Protein AF-A0A0N0JVL7-F1 (afdb_monomer)

Sequence (172 aa):
PAAEAGPGRGGGGRGGAQGAAFRERIETELQPTPEQKQAIAAIMQERRAGTREAMAGLTEDERRAAFRRARTEMVAKVASVLDPERKAKFEAMMQEGRAAPQQGMPGRVYVLSDNGQPKAVPVMLGPTDGAYTELVSGDLKDGQAIIIGGGPRAAAAPAPTGGPPVRGPRLF

Foldseek 3Di:
DDDDDDDDDDPPPPVVVVVVVVVVCCCPQLVDDPQLVVQLVVLVVVLVVVLVVCPPPDDPVVNVVVVVVSVVVSLVSSLVSDDPVSSVRSVVVVVVPPDDPPFADWDWWWAQDPVRDTDIKIWGWDDDPPVDIDTPDIPDDPPGDTDPDDDDDDDDDPDPPDDDPPDDDDDD

Radius of gyration: 27.21 Å; Cα contacts (8 Å, |Δi|>4): 115; chains: 1; bounding box: 64×53×66 Å

Secondary structure (DSSP, 8-state):
-----PPP--S-HHHHHHHHHHHHHIIIII---HHHHHHHHHHHHHHHHHHHHHTSS--HHHHHHHHHHHHHHHHHHHHHHS-HHHHHHHHHHHHHTSPPS--PEEEEEEEE-TTSPEEEEEEEEEEE-SS-EEEEEES--TT-------SSPPPPPPPP------------

Mean predicted aligned error: 16.39 Å

pLDDT: mean 78.59, std 17.06, range [30.59, 96.31]

Nearest PDB structures (foldseek):
  6cb0-assembly1_A  TM=2.093E-01  e=1.862E+00  Gallus gallus
  7axz-assembly1_B  TM=3.038E-01  e=6.650E+00  Homo sapiens
  7nfe-assembly1_C  TM=2.875E-01  e=6.258E+00  Homo sapiens

Structure (mmCIF, N/CA/C/O backbone):
data_AF-A0A0N0JVL7-F1
#
_entry.id   AF-A0A0N0JVL7-F1
#
loop_
_atom_site.group_PDB
_atom_site.id
_atom_site.type_symbol
_atom_site.label_atom_id
_atom_site.label_alt_id
_atom_site.label_comp_id
_atom_site.label_asym_id
_atom_site.label_entity_id
_atom_site.label_seq_id
_atom_site.pdbx_PDB_ins_code
_atom_site.Cartn_x
_atom_site.Cartn_y
_atom_site.Cartn_z
_atom_site.occupancy
_atom_site.B_iso_or_equiv
_atom_site.auth_seq_id
_atom_site.auth_comp_id
_atom_site.auth_asym_id
_atom_site.auth_atom_id
_atom_site.pdbx_PDB_model_num
ATOM 1 N N . PRO A 1 1 ? 42.470 -1.645 28.489 1.00 41.50 1 PRO A N 1
ATOM 2 C CA . PRO A 1 1 ? 41.475 -0.583 28.196 1.00 41.50 1 PRO A CA 1
ATOM 3 C C . PRO A 1 1 ? 40.231 -1.240 27.594 1.00 41.50 1 PRO A C 1
ATOM 5 O O . PRO A 1 1 ? 40.291 -1.741 26.477 1.00 41.50 1 PRO A O 1
ATOM 8 N N . ALA A 1 2 ? 39.173 -1.359 28.395 1.00 33.91 2 ALA A N 1
ATOM 9 C CA . ALA A 1 2 ? 37.905 -1.959 28.001 1.00 33.91 2 ALA A CA 1
ATOM 10 C C . ALA A 1 2 ? 37.042 -0.899 27.303 1.00 33.91 2 ALA A C 1
ATOM 12 O O . ALA A 1 2 ? 36.861 0.191 27.841 1.00 33.91 2 ALA A O 1
ATOM 13 N N . ALA A 1 3 ? 36.548 -1.205 26.105 1.00 34.88 3 ALA A N 1
ATOM 14 C CA . ALA A 1 3 ? 35.552 -0.395 25.420 1.00 34.88 3 ALA A CA 1
ATOM 15 C C . ALA A 1 3 ? 34.165 -0.941 25.784 1.00 34.88 3 ALA A C 1
ATOM 17 O O . ALA A 1 3 ? 33.777 -2.019 25.335 1.00 34.88 3 ALA A O 1
ATOM 18 N N . GLU A 1 4 ? 33.448 -0.214 26.638 1.00 30.59 4 GLU A N 1
ATOM 19 C CA . GLU A 1 4 ? 32.048 -0.474 26.959 1.00 30.59 4 GLU A CA 1
ATOM 20 C C . GLU A 1 4 ? 31.174 -0.171 25.733 1.00 30.59 4 GLU A C 1
ATOM 22 O O . GLU A 1 4 ? 31.058 0.970 25.282 1.00 30.59 4 GLU A O 1
ATOM 27 N N . ALA A 1 5 ? 30.560 -1.214 25.174 1.00 33.50 5 ALA A N 1
ATOM 28 C CA . ALA A 1 5 ? 29.525 -1.093 24.159 1.00 33.50 5 ALA A CA 1
ATOM 29 C C . ALA A 1 5 ? 28.216 -0.640 24.827 1.00 33.50 5 ALA A C 1
ATOM 31 O O . ALA A 1 5 ? 27.608 -1.381 25.600 1.00 33.50 5 ALA A O 1
ATOM 32 N N . GLY A 1 6 ? 27.792 0.593 24.540 1.00 31.50 6 GLY A N 1
ATOM 33 C CA . GLY A 1 6 ? 26.527 1.151 25.019 1.00 31.50 6 GLY A CA 1
ATOM 34 C C . GLY A 1 6 ? 25.296 0.379 24.511 1.00 31.50 6 GLY A C 1
ATOM 35 O O . GLY A 1 6 ? 25.347 -0.254 23.453 1.00 31.50 6 GLY A O 1
ATOM 36 N N . PRO A 1 7 ? 24.165 0.427 25.238 1.00 37.31 7 PRO A N 1
ATOM 37 C CA . PRO A 1 7 ? 23.000 -0.392 24.937 1.00 37.31 7 PRO A CA 1
ATOM 38 C C . PRO A 1 7 ? 22.341 0.040 23.621 1.00 37.31 7 PRO A C 1
ATOM 40 O O . PRO A 1 7 ? 21.970 1.201 23.427 1.00 37.31 7 PRO A O 1
ATOM 43 N N . GLY A 1 8 ? 22.177 -0.928 22.717 1.00 34.31 8 GLY A N 1
ATOM 44 C CA . GLY A 1 8 ? 21.492 -0.767 21.441 1.00 34.31 8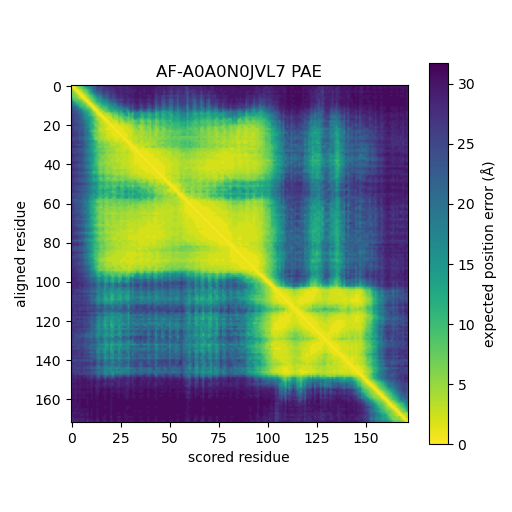 GLY A CA 1
ATOM 45 C C . GLY A 1 8 ? 20.067 -0.245 21.625 1.00 34.31 8 GLY A C 1
ATOM 46 O O . GLY A 1 8 ? 19.229 -0.862 22.283 1.00 34.31 8 GLY A O 1
ATOM 47 N N . ARG A 1 9 ? 19.776 0.906 21.011 1.00 35.72 9 ARG A N 1
ATOM 48 C CA . ARG A 1 9 ? 18.423 1.463 20.907 1.00 35.72 9 ARG A CA 1
ATOM 49 C C . ARG A 1 9 ? 17.584 0.579 19.981 1.00 35.72 9 ARG A C 1
ATOM 51 O O . ARG A 1 9 ? 17.604 0.737 18.764 1.00 35.72 9 ARG A O 1
ATOM 58 N N . GLY A 1 10 ? 16.854 -0.359 20.580 1.00 33.78 10 GLY A N 1
ATOM 59 C CA . GLY A 1 10 ? 15.871 -1.204 19.908 1.00 33.78 10 GLY A CA 1
ATOM 60 C C . GLY A 1 10 ? 14.744 -0.394 19.254 1.00 33.78 10 GLY A C 1
ATOM 61 O O . GLY A 1 10 ? 14.296 0.628 19.778 1.00 33.78 10 GLY A O 1
ATOM 62 N N . GLY A 1 11 ? 14.278 -0.872 18.097 1.00 37.84 11 GLY A N 1
ATOM 63 C CA . GLY A 1 11 ? 13.253 -0.278 17.231 1.00 37.84 11 GLY A CA 1
ATOM 64 C C . GLY A 1 11 ? 11.829 -0.217 17.807 1.00 37.84 11 GLY A C 1
ATOM 65 O O . GLY A 1 11 ? 10.885 -0.654 17.158 1.00 37.84 11 GLY A O 1
ATOM 66 N N . GLY A 1 12 ? 11.648 0.348 19.003 1.00 38.03 12 GLY A N 1
ATOM 67 C CA . GLY A 1 12 ? 10.340 0.546 19.646 1.00 38.03 12 GLY A CA 1
ATOM 68 C C . GLY A 1 12 ? 9.636 1.870 19.306 1.00 38.03 12 GLY A C 1
ATOM 69 O O . GLY A 1 12 ? 8.428 1.990 19.498 1.00 38.03 12 GLY A O 1
ATOM 70 N N . GLY A 1 13 ? 10.352 2.868 18.773 1.00 37.19 13 GLY A N 1
ATOM 71 C CA . GLY A 1 13 ? 9.814 4.228 18.599 1.00 37.19 13 GLY A CA 1
ATOM 72 C C . GLY A 1 13 ? 8.795 4.378 17.463 1.00 37.19 13 GLY A C 1
ATOM 73 O O . GLY A 1 13 ? 7.788 5.066 17.613 1.00 37.19 13 GLY A O 1
ATOM 74 N N . ARG A 1 14 ? 9.009 3.694 16.331 1.00 48.12 14 ARG A N 1
ATOM 75 C CA . ARG A 1 14 ? 8.129 3.817 15.153 1.00 48.12 14 ARG A CA 1
ATOM 76 C C . ARG A 1 14 ? 6.798 3.081 15.336 1.00 48.12 14 ARG A C 1
ATOM 78 O O . ARG A 1 14 ? 5.761 3.622 14.973 1.00 48.12 14 ARG A O 1
ATOM 85 N N . GLY A 1 15 ? 6.809 1.896 15.953 1.00 55.00 15 GLY A N 1
ATOM 86 C CA . GLY A 1 15 ? 5.592 1.115 16.212 1.00 55.00 15 GLY A CA 1
ATOM 87 C C . GLY A 1 15 ? 4.672 1.746 17.265 1.00 55.00 15 GLY A C 1
ATOM 88 O O . GLY A 1 15 ? 3.452 1.723 17.110 1.00 55.00 15 GLY A O 1
ATOM 89 N N . GLY A 1 16 ? 5.245 2.366 18.305 1.00 60.38 16 GLY A N 1
ATOM 90 C CA . GLY A 1 16 ? 4.483 3.103 19.320 1.00 60.38 16 GLY A CA 1
ATOM 91 C C . GLY A 1 16 ? 3.803 4.356 18.761 1.00 60.38 16 GLY A C 1
ATOM 92 O O . GLY A 1 16 ? 2.614 4.562 18.996 1.00 60.38 16 GLY A O 1
ATOM 93 N N . ALA A 1 17 ? 4.527 5.140 17.954 1.00 61.56 17 ALA A N 1
ATOM 94 C CA . ALA A 1 17 ? 3.997 6.342 17.309 1.00 61.56 17 ALA A CA 1
ATOM 95 C C . ALA A 1 17 ? 2.883 6.027 16.291 1.00 61.56 17 ALA A C 1
ATOM 97 O O . ALA A 1 17 ? 1.845 6.684 16.285 1.00 61.56 17 ALA A O 1
ATOM 98 N N . GLN A 1 18 ? 3.047 4.971 15.484 1.00 62.97 18 GLN A N 1
ATOM 99 C CA . GLN A 1 18 ? 2.013 4.513 14.543 1.00 62.97 18 GLN A CA 1
ATOM 100 C C . GLN A 1 18 ? 0.746 4.032 15.266 1.00 62.97 18 GLN A C 1
ATOM 102 O O . GLN A 1 18 ? -0.367 4.300 14.817 1.00 62.97 18 GLN A O 1
ATOM 107 N N . GLY A 1 19 ? 0.903 3.359 16.411 1.00 69.56 19 GLY A N 1
ATOM 108 C CA . GLY A 1 19 ? -0.221 2.931 17.244 1.00 69.56 19 GLY A CA 1
ATOM 109 C C . GLY A 1 19 ? -0.983 4.089 17.899 1.00 69.56 19 GLY A C 1
ATOM 110 O O . GLY A 1 19 ? -2.193 3.976 18.084 1.00 69.56 19 GLY A O 1
ATOM 111 N N . ALA A 1 20 ? -0.306 5.191 18.231 1.00 72.75 20 ALA A N 1
ATOM 112 C CA . ALA A 1 20 ? -0.938 6.398 18.764 1.00 72.75 20 ALA A CA 1
ATOM 113 C C . ALA A 1 20 ? -1.731 7.150 17.681 1.00 72.75 20 ALA A C 1
ATOM 115 O O . ALA A 1 20 ? -2.919 7.397 17.868 1.00 72.75 20 ALA A O 1
ATOM 116 N N . ALA A 1 21 ? -1.123 7.388 16.514 1.00 75.31 21 ALA A N 1
ATOM 117 C CA . ALA A 1 21 ? -1.774 8.064 15.385 1.00 75.31 21 ALA A CA 1
ATOM 118 C C . ALA A 1 21 ? -3.009 7.310 14.853 1.00 75.31 21 ALA A C 1
ATOM 120 O O . ALA A 1 21 ? -3.937 7.902 14.310 1.00 75.31 21 ALA A O 1
ATOM 121 N N . PHE A 1 22 ? -3.024 5.984 14.994 1.00 75.12 22 PHE A N 1
ATOM 122 C CA . PHE A 1 22 ? -4.179 5.161 14.646 1.00 75.12 22 PHE A CA 1
ATOM 123 C C . PHE A 1 22 ? -5.357 5.349 15.611 1.00 75.12 22 PHE A C 1
ATOM 125 O O . PHE A 1 22 ? -6.508 5.363 15.187 1.00 75.12 22 PHE A O 1
ATOM 132 N N . ARG A 1 23 ? -5.078 5.492 16.913 1.00 77.81 23 ARG A N 1
ATOM 133 C CA . ARG A 1 23 ? -6.120 5.726 17.924 1.00 77.81 23 ARG A CA 1
ATOM 134 C C . ARG A 1 23 ? -6.743 7.096 17.773 1.00 77.81 23 ARG A C 1
ATOM 136 O O . ARG A 1 23 ? -7.959 7.197 17.814 1.00 77.81 23 ARG A O 1
ATOM 143 N N . GLU A 1 24 ? -5.909 8.102 17.547 1.00 83.50 24 GLU A N 1
ATOM 144 C CA . GLU A 1 24 ? -6.362 9.465 17.291 1.00 83.50 24 GLU A CA 1
ATOM 145 C C . GLU A 1 24 ? -7.316 9.509 16.090 1.00 83.50 24 GLU A C 1
ATOM 147 O O . GLU A 1 24 ? -8.418 10.028 16.216 1.00 83.50 24 GLU A O 1
ATOM 152 N N . ARG A 1 25 ? -6.965 8.851 14.973 1.00 82.38 25 ARG A N 1
ATOM 153 C CA . ARG A 1 25 ? -7.855 8.743 13.803 1.00 82.38 25 ARG A CA 1
ATOM 154 C C . ARG A 1 25 ? -9.159 8.001 14.078 1.00 82.38 25 ARG A C 1
ATOM 156 O O . ARG A 1 25 ? -10.211 8.427 13.618 1.00 82.38 25 ARG A O 1
ATOM 163 N N . ILE A 1 26 ? -9.131 6.921 14.862 1.00 83.94 26 ILE A N 1
ATOM 164 C CA . ILE A 1 26 ? -10.371 6.261 15.301 1.00 83.94 26 ILE A CA 1
ATOM 165 C C . ILE A 1 26 ? -11.235 7.234 16.117 1.00 83.94 26 ILE A C 1
ATOM 167 O O . ILE A 1 26 ? -12.449 7.272 15.955 1.00 83.94 26 ILE A O 1
ATOM 171 N N . GLU A 1 27 ? -10.652 8.034 17.000 1.00 84.94 27 GLU A N 1
ATOM 172 C CA . GLU A 1 27 ? -11.438 8.966 17.809 1.00 84.94 27 GLU A CA 1
ATOM 173 C C . GLU A 1 27 ? -12.036 10.108 16.980 1.00 84.94 27 GLU A C 1
ATOM 175 O O . GLU A 1 27 ? -13.203 10.451 17.190 1.00 84.94 27 GLU A O 1
ATOM 180 N N . THR A 1 28 ? -11.280 10.659 16.029 1.00 86.44 28 THR A N 1
ATOM 181 C CA . THR A 1 28 ? -11.693 11.826 15.237 1.00 86.44 28 THR A CA 1
ATOM 182 C C . THR A 1 28 ? -12.581 11.473 14.044 1.00 86.44 28 THR A C 1
ATOM 184 O O . THR A 1 28 ? -13.586 12.154 13.830 1.00 86.44 28 THR A O 1
ATOM 187 N N . GLU A 1 29 ? -12.255 10.418 13.290 1.00 85.69 29 GLU A N 1
ATOM 188 C CA . GLU A 1 29 ? -12.955 10.045 12.050 1.00 85.69 29 GLU A CA 1
ATOM 189 C C . GLU A 1 29 ? -14.099 9.053 12.293 1.00 85.69 29 GLU A C 1
ATOM 191 O O . GLU A 1 29 ? -15.181 9.190 11.718 1.00 85.69 29 GLU A O 1
ATOM 196 N N . LEU A 1 30 ? -13.885 8.051 13.158 1.00 87.94 30 LEU A N 1
ATOM 197 C CA . LEU A 1 30 ? -14.890 7.012 13.415 1.00 87.94 30 LEU A CA 1
ATOM 198 C C . LEU A 1 30 ? -15.957 7.468 14.416 1.00 87.94 30 LEU A C 1
ATOM 200 O O . LEU A 1 30 ? -17.076 6.958 14.380 1.00 87.94 30 LEU A O 1
ATOM 204 N N . GLN A 1 31 ? -15.608 8.402 15.311 1.00 88.19 31 GLN A N 1
ATOM 205 C CA . GLN A 1 31 ? -16.475 8.938 16.370 1.00 88.19 31 GLN A CA 1
ATOM 206 C C . GLN A 1 31 ? -17.357 7.852 17.026 1.00 88.19 3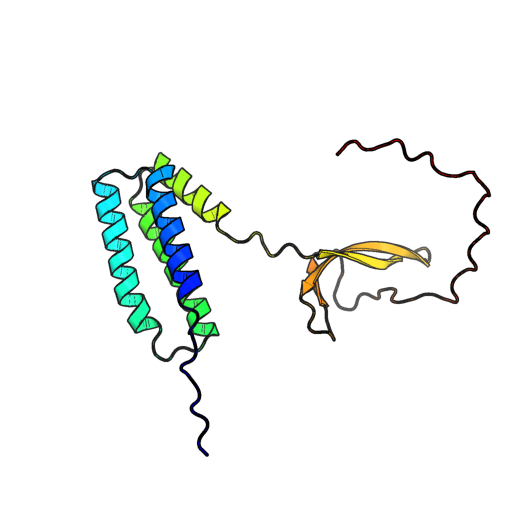1 GLN A C 1
ATOM 208 O O . GLN A 1 31 ? -18.594 7.908 16.956 1.00 88.19 31 GLN A O 1
ATOM 213 N N . PRO A 1 32 ? -16.737 6.807 17.610 1.00 88.00 32 PRO A N 1
ATOM 214 C CA . PRO A 1 32 ? -17.467 5.675 18.165 1.00 88.00 32 PRO A CA 1
ATOM 215 C C . PRO A 1 32 ? -18.346 6.098 19.345 1.00 88.00 32 PRO A C 1
ATOM 217 O O . PRO A 1 32 ? -17.971 6.971 20.139 1.00 88.00 32 PRO A O 1
ATOM 220 N N . THR A 1 33 ? -19.502 5.447 19.486 1.00 90.25 33 THR A N 1
ATOM 221 C CA . THR A 1 33 ? -20.374 5.618 20.659 1.00 90.25 33 THR A CA 1
ATOM 222 C C . THR A 1 33 ? -19.656 5.172 21.946 1.00 90.25 33 THR A C 1
ATOM 224 O O . THR A 1 33 ? -18.663 4.441 21.874 1.00 90.25 33 THR A O 1
ATOM 227 N N . PRO A 1 34 ? -20.118 5.572 23.147 1.00 90.62 34 PRO A N 1
ATOM 228 C CA . PRO A 1 34 ? -19.507 5.126 24.403 1.00 90.62 34 PRO A CA 1
ATOM 229 C C . PRO A 1 34 ? -19.422 3.596 24.526 1.00 90.62 34 PRO A C 1
ATOM 231 O O . PRO A 1 34 ? -18.390 3.067 24.937 1.00 90.62 34 PRO A O 1
ATOM 234 N N . GLU A 1 35 ? -20.466 2.890 24.093 1.00 89.25 35 GLU A N 1
ATOM 235 C CA . GLU A 1 35 ? -20.528 1.423 24.082 1.00 89.25 35 GLU A CA 1
ATOM 236 C C . GLU A 1 35 ? -19.506 0.820 23.105 1.00 89.25 35 GLU A C 1
ATOM 238 O O . GLU A 1 35 ? -18.751 -0.087 23.458 1.00 89.25 35 GLU A O 1
ATOM 243 N N . GLN A 1 36 ? -19.391 1.385 21.899 1.00 88.31 36 GLN A N 1
ATOM 244 C CA . GLN A 1 36 ? -18.398 0.959 20.909 1.00 88.31 36 GLN A CA 1
ATOM 245 C C . GLN A 1 36 ? -16.968 1.229 21.382 1.00 88.31 36 GLN A C 1
ATOM 247 O O . GLN A 1 36 ? -16.090 0.392 21.184 1.00 88.31 36 GLN A O 1
ATOM 252 N N . LYS A 1 37 ? -16.715 2.363 22.049 1.00 88.56 37 LYS A N 1
ATOM 253 C CA . LYS A 1 37 ? -15.404 2.667 22.648 1.00 88.56 37 LYS A CA 1
ATOM 254 C C . LYS A 1 37 ? -15.003 1.605 23.667 1.00 88.56 37 LYS A C 1
ATOM 256 O O . LYS A 1 37 ? -13.859 1.152 23.643 1.00 88.56 37 LYS A O 1
ATOM 261 N N . GLN A 1 38 ? -15.933 1.188 24.525 1.00 90.62 38 GLN A N 1
ATOM 262 C CA . GLN A 1 38 ? -15.687 0.128 25.505 1.00 90.62 38 GLN A CA 1
ATOM 263 C C . GLN A 1 38 ? -15.413 -1.219 24.823 1.00 90.62 38 GLN A C 1
ATOM 265 O O . GLN A 1 38 ? -14.427 -1.879 25.161 1.00 90.62 38 GLN A O 1
ATOM 270 N N . ALA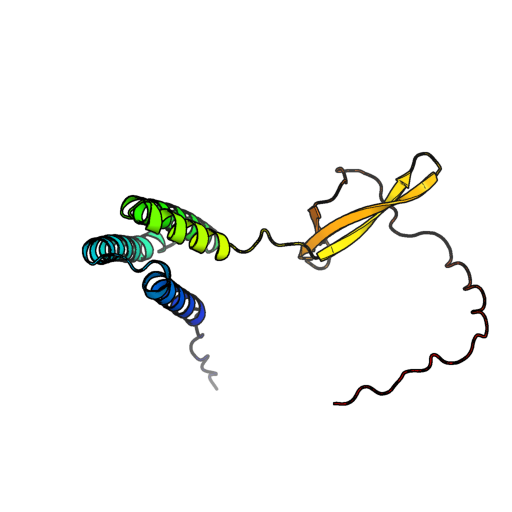 A 1 39 ? -16.206 -1.590 23.813 1.00 90.00 39 ALA A N 1
ATOM 271 C CA . ALA A 1 39 ? -16.004 -2.823 23.051 1.00 90.00 39 ALA A CA 1
ATOM 272 C C . ALA A 1 39 ? -14.646 -2.843 22.319 1.00 90.00 39 ALA A C 1
ATOM 274 O O . ALA A 1 39 ? -13.887 -3.809 22.423 1.00 90.00 39 ALA A O 1
ATOM 275 N N . ILE A 1 40 ? -14.284 -1.748 21.641 1.00 88.38 40 ILE A N 1
ATOM 276 C CA . ILE A 1 40 ? -12.988 -1.596 20.962 1.00 88.38 40 ILE A CA 1
ATOM 277 C C . ILE A 1 40 ? -11.838 -1.665 21.974 1.00 88.38 40 ILE A C 1
ATOM 279 O O . ILE A 1 40 ? -10.827 -2.323 21.714 1.00 88.38 40 ILE A O 1
ATOM 283 N N . ALA A 1 41 ? -11.973 -1.021 23.136 1.00 88.38 41 ALA A N 1
ATOM 284 C CA . ALA A 1 41 ? -10.959 -1.066 24.184 1.00 88.38 41 ALA A CA 1
ATOM 285 C C . ALA A 1 41 ? -10.742 -2.495 24.709 1.00 88.38 41 ALA A C 1
ATOM 287 O O . ALA A 1 41 ? -9.588 -2.908 24.851 1.00 88.38 41 ALA A O 1
ATOM 288 N N . ALA A 1 42 ? -11.813 -3.263 24.927 1.00 90.88 42 ALA A N 1
ATOM 289 C CA . ALA A 1 42 ? -11.728 -4.663 25.342 1.00 90.88 42 ALA A CA 1
ATOM 290 C C . ALA A 1 42 ? -10.980 -5.522 24.305 1.00 90.88 42 ALA A C 1
ATOM 292 O O . ALA A 1 42 ? -10.021 -6.211 24.661 1.00 90.88 42 ALA A O 1
ATOM 293 N N . ILE A 1 43 ? -11.321 -5.388 23.015 1.00 88.69 43 ILE A N 1
ATOM 294 C CA . ILE A 1 43 ? -10.632 -6.079 21.906 1.00 88.69 43 ILE A CA 1
ATOM 295 C C . ILE A 1 43 ? -9.134 -5.724 21.880 1.00 88.69 43 ILE A C 1
ATOM 297 O O . ILE A 1 43 ? -8.268 -6.584 21.695 1.00 88.69 43 ILE A O 1
ATOM 301 N N . MET A 1 44 ? -8.795 -4.449 22.084 1.00 84.69 44 MET A N 1
ATOM 302 C CA . MET A 1 44 ? -7.403 -3.986 22.083 1.00 84.69 44 MET A CA 1
ATOM 303 C C . MET A 1 44 ? -6.600 -4.510 23.281 1.00 84.69 44 MET A C 1
ATOM 305 O O . MET A 1 44 ? -5.397 -4.753 23.141 1.00 84.69 44 MET A O 1
ATOM 309 N N . GLN A 1 45 ? -7.231 -4.671 24.447 1.00 86.12 45 GLN A N 1
ATOM 310 C CA . GLN A 1 45 ? -6.594 -5.247 25.636 1.00 86.12 45 GLN A CA 1
ATOM 311 C C . GLN A 1 45 ? -6.359 -6.751 25.479 1.00 86.12 45 GLN A C 1
ATOM 313 O O . GLN A 1 45 ? -5.234 -7.201 25.701 1.00 86.12 45 GLN A O 1
ATOM 318 N N . GLU A 1 46 ? -7.362 -7.497 25.001 1.00 85.75 46 GLU A N 1
ATOM 319 C CA . GLU A 1 46 ? -7.239 -8.926 24.671 1.00 85.75 46 GLU A CA 1
ATOM 320 C C . GLU A 1 46 ? -6.044 -9.156 23.732 1.00 85.75 46 GLU A C 1
ATOM 322 O O . GLU A 1 46 ? -5.154 -9.967 24.003 1.00 85.75 46 GLU A O 1
ATOM 327 N N . ARG A 1 47 ? -5.947 -8.343 22.671 1.00 82.44 47 ARG A N 1
ATOM 328 C CA . ARG A 1 47 ? -4.836 -8.417 21.717 1.00 82.44 47 ARG A CA 1
ATOM 329 C C . ARG A 1 47 ? -3.489 -8.148 22.377 1.00 82.44 47 ARG A C 1
ATOM 331 O O . ARG A 1 47 ? -2.511 -8.823 22.059 1.00 82.44 47 ARG A O 1
ATOM 338 N N . ARG A 1 48 ? -3.391 -7.128 23.235 1.00 80.81 48 ARG A N 1
ATOM 339 C CA . ARG A 1 48 ? -2.132 -6.760 23.907 1.00 80.81 48 ARG A CA 1
ATOM 340 C C . ARG A 1 48 ? -1.603 -7.892 24.780 1.00 80.81 48 ARG A C 1
ATOM 342 O O . ARG A 1 48 ? -0.398 -8.135 24.734 1.00 80.81 48 ARG A O 1
ATOM 349 N N . ALA A 1 49 ? -2.484 -8.570 25.513 1.00 79.31 49 ALA A N 1
ATOM 350 C CA . ALA A 1 49 ? -2.125 -9.725 26.327 1.00 79.31 49 ALA A CA 1
ATOM 351 C C . ALA A 1 49 ? -1.603 -10.876 25.447 1.00 79.31 49 ALA A C 1
ATOM 353 O O . ALA A 1 49 ? -0.441 -11.261 25.574 1.00 79.31 49 ALA A O 1
ATOM 354 N N . GLY A 1 50 ? -2.390 -11.311 24.454 1.00 74.25 50 GLY A N 1
ATOM 355 C CA . GLY A 1 50 ? -2.022 -12.446 23.597 1.00 74.25 50 GLY A CA 1
ATOM 356 C C . GLY A 1 50 ? -0.805 -12.197 22.697 1.00 74.25 50 GLY A C 1
ATOM 357 O O . GLY A 1 50 ? -0.040 -13.113 22.412 1.00 74.25 50 GLY A O 1
ATOM 358 N N . THR A 1 51 ? -0.557 -10.948 22.282 1.00 76.88 51 THR A N 1
ATOM 359 C CA . THR A 1 51 ? 0.602 -10.619 21.428 1.00 76.88 51 THR A CA 1
ATOM 360 C C . THR A 1 51 ? 1.927 -10.817 22.159 1.00 76.88 51 THR A C 1
ATOM 362 O O . THR A 1 51 ? 2.909 -11.194 21.535 1.00 76.88 51 THR A O 1
ATOM 365 N N . ARG A 1 52 ? 2.014 -10.529 23.462 1.00 74.38 52 ARG A N 1
ATOM 366 C CA . ARG A 1 52 ? 3.297 -10.638 24.172 1.00 74.38 52 ARG A CA 1
ATOM 367 C C . ARG A 1 52 ? 3.730 -12.096 24.315 1.00 74.38 52 ARG A C 1
ATOM 369 O O . ARG A 1 52 ? 4.904 -12.398 24.132 1.00 74.38 52 ARG A O 1
ATOM 376 N N . GLU A 1 53 ? 2.770 -12.966 24.600 1.00 73.62 53 GLU A N 1
ATOM 377 C CA . GLU A 1 53 ? 2.971 -14.404 24.775 1.00 73.62 53 GLU A CA 1
ATOM 378 C C . GLU A 1 53 ? 3.236 -15.098 23.438 1.00 73.62 53 GLU A C 1
ATOM 380 O O . GLU A 1 53 ? 4.223 -15.817 23.308 1.00 73.62 53 GLU A O 1
ATOM 385 N N . ALA A 1 54 ? 2.441 -14.793 22.406 1.00 71.81 54 ALA A N 1
ATOM 386 C CA . ALA A 1 54 ? 2.576 -15.397 21.080 1.00 71.81 54 ALA A CA 1
ATOM 387 C C . ALA A 1 54 ? 3.884 -15.041 20.351 1.00 71.81 54 ALA A C 1
ATOM 389 O O . ALA A 1 54 ? 4.199 -15.648 19.335 1.00 71.81 54 ALA A O 1
ATOM 390 N N . MET A 1 55 ? 4.634 -14.044 20.832 1.00 73.06 55 MET A N 1
ATOM 391 C CA . MET A 1 55 ? 5.831 -13.521 20.161 1.00 73.06 55 MET A CA 1
ATOM 392 C C . MET A 1 55 ? 7.140 -13.935 20.833 1.00 73.06 55 MET A C 1
ATOM 394 O O . MET A 1 55 ? 8.223 -13.651 20.304 1.00 73.06 55 MET A O 1
ATOM 398 N N . ALA A 1 56 ? 7.061 -14.610 21.980 1.00 79.50 56 ALA A N 1
ATOM 399 C CA . ALA A 1 56 ? 8.220 -15.214 22.617 1.00 79.50 56 ALA A CA 1
ATOM 400 C C . ALA A 1 56 ? 8.724 -16.39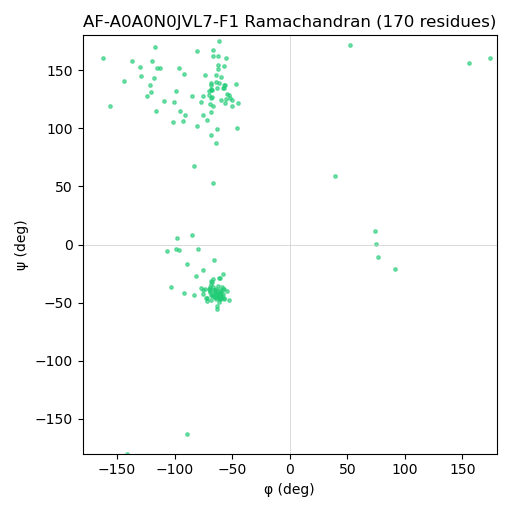3 21.766 1.00 79.50 56 ALA A C 1
ATOM 402 O O . ALA A 1 56 ? 7.944 -17.220 21.310 1.00 79.50 56 ALA A O 1
ATOM 403 N N . GLY A 1 57 ? 10.033 -16.458 21.517 1.00 80.12 57 GLY A N 1
ATOM 404 C CA . GLY A 1 57 ? 10.659 -17.580 20.801 1.00 80.12 57 GLY A CA 1
ATOM 405 C C . GLY A 1 57 ? 10.479 -17.619 19.276 1.00 80.12 57 GLY A C 1
ATOM 406 O O . GLY A 1 57 ? 11.195 -18.373 18.631 1.00 80.12 57 GLY A O 1
ATOM 407 N N . LEU A 1 58 ? 9.607 -16.793 18.684 1.00 87.06 58 LEU A N 1
ATOM 408 C CA . LEU A 1 58 ? 9.437 -16.726 17.224 1.00 87.06 58 LEU A CA 1
ATOM 409 C C . LEU A 1 58 ? 10.603 -16.014 16.520 1.00 87.06 58 LEU A C 1
ATOM 411 O O . LEU A 1 58 ? 11.124 -15.011 17.032 1.00 87.06 58 LEU A O 1
ATOM 415 N N . THR A 1 59 ? 10.932 -16.474 15.310 1.00 90.38 59 THR A N 1
ATOM 416 C CA . THR A 1 59 ? 11.821 -15.782 14.359 1.00 90.38 59 THR A CA 1
ATOM 417 C C . THR A 1 59 ? 11.196 -14.477 13.851 1.00 90.38 59 THR A C 1
ATOM 419 O O . THR A 1 59 ? 10.005 -14.218 14.038 1.00 90.38 59 THR A O 1
ATOM 422 N N . GLU A 1 60 ? 11.976 -13.615 13.194 1.00 80.12 60 GLU A N 1
ATOM 423 C CA . GLU A 1 60 ? 11.451 -12.352 12.657 1.00 80.12 60 GLU A CA 1
ATOM 424 C C . GLU A 1 60 ? 10.335 -12.574 11.621 1.00 80.12 60 GLU A C 1
ATOM 426 O O . GLU A 1 60 ? 9.316 -11.882 11.655 1.00 80.12 60 GLU A O 1
ATOM 431 N N . ASP A 1 61 ? 10.459 -13.581 10.760 1.00 82.12 61 ASP A N 1
ATOM 432 C CA . ASP A 1 61 ? 9.458 -13.899 9.736 1.00 82.12 61 ASP A CA 1
ATOM 433 C C . ASP A 1 61 ? 8.152 -14.410 10.327 1.00 82.12 61 ASP A C 1
ATOM 435 O O . ASP A 1 61 ? 7.067 -13.949 9.948 1.00 82.12 61 ASP A O 1
ATOM 439 N N . GLU A 1 62 ? 8.251 -15.298 11.310 1.00 86.75 62 GLU A N 1
ATOM 440 C CA . GLU A 1 62 ? 7.099 -15.806 12.048 1.00 86.75 62 GLU A CA 1
ATOM 441 C C . GLU A 1 62 ? 6.421 -14.690 12.839 1.00 86.75 62 GLU A C 1
ATOM 443 O O . GLU A 1 62 ? 5.195 -14.580 12.804 1.00 86.75 62 GLU A O 1
ATOM 448 N N . ARG A 1 63 ? 7.194 -13.790 13.464 1.00 83.56 63 ARG A N 1
ATOM 449 C CA . ARG A 1 63 ? 6.654 -12.586 14.115 1.00 83.56 63 ARG A CA 1
ATOM 450 C C . ARG A 1 63 ? 5.908 -11.707 13.118 1.00 83.56 63 ARG A C 1
ATOM 452 O O . ARG A 1 63 ? 4.793 -11.267 13.402 1.00 83.56 63 ARG A O 1
ATOM 459 N N . ARG A 1 64 ? 6.476 -11.457 11.933 1.00 81.38 64 ARG A N 1
ATOM 460 C CA . ARG A 1 64 ? 5.811 -10.675 10.875 1.00 81.38 64 ARG A CA 1
ATOM 461 C C . ARG A 1 64 ? 4.503 -11.339 10.438 1.00 81.38 64 ARG A C 1
ATOM 463 O O . ARG A 1 64 ? 3.489 -10.651 10.304 1.00 81.38 64 ARG A O 1
ATOM 470 N N . ALA A 1 65 ? 4.494 -12.656 10.244 1.00 84.25 65 ALA A N 1
ATOM 471 C CA . ALA A 1 65 ? 3.293 -13.406 9.884 1.00 84.25 65 ALA A CA 1
ATOM 472 C C . ALA A 1 65 ? 2.230 -13.390 10.998 1.00 84.25 65 ALA A C 1
ATOM 474 O O . ALA A 1 65 ? 1.060 -13.115 10.717 1.00 84.25 65 ALA A O 1
ATOM 475 N N . ALA A 1 66 ? 2.635 -13.605 12.250 1.00 85.00 66 ALA A N 1
ATOM 476 C CA . ALA A 1 66 ? 1.766 -13.559 13.422 1.00 85.00 66 ALA A CA 1
ATOM 477 C C . ALA A 1 66 ? 1.127 -12.172 13.594 1.00 85.00 66 ALA A C 1
ATOM 479 O O . ALA A 1 66 ? -0.090 -12.070 13.749 1.00 85.00 66 ALA A O 1
ATOM 480 N N . PHE A 1 67 ? 1.904 -11.092 13.446 1.00 82.94 67 PHE A N 1
ATOM 481 C CA . PHE A 1 67 ? 1.371 -9.727 13.467 1.00 82.94 67 PHE A CA 1
ATOM 482 C C . PHE A 1 67 ? 0.335 -9.477 12.364 1.00 82.94 67 PHE A C 1
ATOM 484 O O . PHE A 1 67 ? -0.681 -8.828 12.625 1.00 82.94 67 PHE A O 1
ATOM 491 N N . ARG A 1 68 ? 0.555 -9.977 11.138 1.00 83.94 68 ARG A N 1
ATOM 492 C CA . ARG A 1 68 ? -0.414 -9.823 10.035 1.00 83.94 68 ARG A CA 1
ATOM 493 C C . ARG A 1 68 ? -1.735 -10.536 10.331 1.00 83.94 68 ARG A C 1
ATOM 495 O O . ARG A 1 68 ? -2.797 -9.950 10.106 1.00 83.94 68 ARG A O 1
ATOM 502 N N . ARG A 1 69 ? -1.674 -11.763 10.859 1.00 86.06 69 ARG A N 1
ATOM 503 C CA . ARG A 1 69 ? -2.862 -12.536 11.263 1.00 86.06 69 ARG A CA 1
ATOM 504 C C . ARG A 1 69 ? -3.620 -11.828 12.385 1.00 86.06 69 ARG A C 1
ATOM 506 O O . ARG A 1 69 ? -4.779 -11.471 12.194 1.00 86.06 69 ARG A O 1
ATOM 513 N N . ALA A 1 70 ? -2.923 -11.472 13.465 1.00 85.25 70 ALA A N 1
ATOM 514 C CA . ALA A 1 70 ? -3.502 -10.757 14.602 1.00 85.25 70 ALA A CA 1
ATOM 515 C C . ALA A 1 70 ? -4.135 -9.413 14.198 1.00 85.25 70 ALA A C 1
ATOM 517 O O . ALA A 1 70 ? -5.197 -9.044 14.697 1.00 85.25 70 ALA A O 1
ATOM 518 N N . ARG A 1 71 ? -3.519 -8.673 13.263 1.00 85.31 71 ARG A N 1
ATOM 519 C CA . ARG A 1 71 ? -4.111 -7.439 12.723 1.00 85.31 71 ARG A CA 1
ATOM 520 C C . ARG A 1 71 ? -5.409 -7.719 11.965 1.00 85.31 71 ARG A C 1
ATOM 522 O O . ARG A 1 71 ? -6.363 -6.966 12.132 1.00 85.31 71 ARG A O 1
ATOM 529 N N . THR A 1 72 ? -5.443 -8.767 11.146 1.00 88.25 72 THR A N 1
ATOM 530 C CA . THR A 1 72 ? -6.621 -9.137 10.343 1.00 88.25 72 THR A CA 1
ATOM 531 C C . THR A 1 72 ? -7.796 -9.526 11.238 1.00 88.25 72 THR A C 1
ATOM 533 O O . THR A 1 72 ? -8.895 -9.000 11.075 1.00 88.25 72 THR A O 1
ATOM 536 N N . GLU A 1 73 ? -7.544 -10.366 12.240 1.00 89.62 73 GLU A N 1
ATOM 537 C CA . GLU A 1 73 ? -8.548 -10.775 13.228 1.00 89.62 73 GLU A CA 1
ATOM 538 C C . GLU A 1 73 ? -9.065 -9.588 14.047 1.00 89.62 73 GLU A C 1
ATOM 540 O O . GLU A 1 73 ? -10.271 -9.431 14.231 1.00 89.62 73 GLU A O 1
ATOM 545 N N . MET A 1 74 ? -8.168 -8.704 14.494 1.00 88.31 74 MET A N 1
ATOM 546 C CA . MET A 1 74 ? -8.540 -7.493 15.229 1.00 88.31 74 MET A CA 1
ATOM 547 C C . MET A 1 74 ? -9.439 -6.572 14.394 1.00 88.31 74 MET A C 1
ATOM 549 O O . MET A 1 74 ? -10.431 -6.067 14.913 1.00 88.31 74 MET A O 1
ATOM 553 N N . VAL A 1 75 ? -9.119 -6.362 13.112 1.00 89.62 75 VAL A N 1
ATOM 554 C CA . VAL A 1 75 ? -9.952 -5.562 12.197 1.00 89.62 75 VAL A CA 1
ATOM 555 C C . VAL A 1 75 ? -11.340 -6.183 12.050 1.00 89.62 75 VAL A C 1
ATOM 557 O O . VAL A 1 75 ? -12.327 -5.459 12.143 1.00 89.62 75 VAL A O 1
ATOM 560 N N . ALA A 1 76 ? -11.433 -7.507 11.897 1.00 91.50 76 ALA A N 1
ATOM 561 C CA . ALA A 1 76 ? -12.718 -8.198 11.808 1.00 91.50 76 ALA A CA 1
ATOM 562 C C . ALA A 1 76 ? -13.549 -8.056 13.098 1.00 91.50 76 ALA A C 1
ATOM 564 O O . ALA A 1 76 ? -14.729 -7.707 13.031 1.00 91.50 76 ALA A O 1
ATOM 565 N N . LYS A 1 77 ? -12.929 -8.245 14.274 1.00 92.50 77 LYS A N 1
ATOM 566 C CA . LYS A 1 77 ? -13.593 -8.062 15.577 1.00 92.50 77 LYS A CA 1
ATOM 567 C C . LYS A 1 77 ? -14.093 -6.624 15.755 1.00 92.50 77 LYS A C 1
ATOM 569 O O . LYS A 1 77 ? -15.252 -6.429 16.110 1.00 92.50 77 LYS A O 1
ATOM 574 N N . VAL A 1 78 ? -13.265 -5.619 15.457 1.00 90.19 78 VAL A N 1
ATOM 575 C CA . VAL A 1 78 ? -13.670 -4.204 15.548 1.00 90.19 78 VAL A CA 1
ATOM 576 C C . VAL A 1 78 ? -14.809 -3.895 14.575 1.00 90.19 78 VAL A C 1
ATOM 578 O O . VAL A 1 78 ? -15.804 -3.309 14.981 1.00 90.19 78 VAL A O 1
ATOM 581 N N . ALA A 1 79 ? -14.727 -4.347 13.324 1.00 92.06 79 ALA A N 1
ATOM 582 C CA . ALA A 1 79 ? -15.790 -4.139 12.342 1.00 92.06 79 ALA A CA 1
ATOM 583 C C . ALA A 1 79 ? -17.133 -4.771 12.759 1.00 92.06 79 ALA A C 1
ATOM 585 O O . ALA A 1 79 ? -18.182 -4.263 12.376 1.00 92.06 79 ALA A O 1
ATOM 586 N N . SER A 1 80 ? -17.117 -5.854 13.544 1.00 93.50 80 SER A N 1
ATOM 587 C CA . SER A 1 80 ? -18.336 -6.529 14.016 1.00 93.50 80 SER A CA 1
ATOM 588 C C . SER A 1 80 ? -19.075 -5.802 15.144 1.00 93.50 80 SER A C 1
ATOM 590 O O . SER A 1 80 ? -20.270 -6.024 15.314 1.00 93.50 80 SER A O 1
ATOM 592 N N . VAL A 1 81 ? -18.391 -4.933 15.898 1.00 92.69 81 VAL A N 1
ATOM 593 C CA . VAL A 1 81 ? -18.990 -4.173 17.014 1.00 92.69 81 VAL A CA 1
ATOM 594 C C . VAL A 1 81 ? -19.437 -2.766 16.607 1.00 92.69 81 VAL A C 1
ATOM 596 O O . VAL A 1 81 ? -20.005 -2.038 17.417 1.00 92.69 81 VAL A O 1
ATOM 599 N N . LEU A 1 82 ? -19.163 -2.367 15.364 1.00 92.38 82 LEU A N 1
ATOM 600 C CA . LEU A 1 82 ? -19.550 -1.076 14.806 1.00 92.38 82 LEU A CA 1
ATOM 601 C C . LEU A 1 82 ? -20.908 -1.174 14.105 1.00 92.38 82 LEU A C 1
ATOM 603 O O . LEU A 1 82 ? -21.235 -2.185 13.485 1.00 92.38 82 LEU A O 1
ATOM 607 N N . ASP A 1 83 ? -21.678 -0.089 14.155 1.00 92.88 83 ASP A N 1
ATOM 608 C CA . ASP A 1 83 ? -22.852 0.079 13.295 1.00 92.88 83 ASP A CA 1
ATOM 609 C C . ASP A 1 83 ? -22.446 0.207 11.810 1.00 92.88 83 ASP A C 1
ATOM 611 O O . ASP A 1 83 ? -21.280 0.485 11.516 1.00 92.88 83 ASP A O 1
ATOM 615 N N . PRO A 1 84 ? -23.375 0.012 10.852 1.00 92.50 84 PRO A N 1
ATOM 616 C CA . PRO A 1 84 ? -23.040 -0.031 9.428 1.00 92.50 84 PRO A CA 1
ATOM 617 C C . PRO A 1 84 ? -22.329 1.221 8.901 1.00 92.50 84 PRO A C 1
ATOM 619 O O . PRO A 1 84 ? -21.411 1.105 8.088 1.00 92.50 84 PRO A O 1
ATOM 622 N N . GLU A 1 85 ? -22.717 2.408 9.374 1.00 89.44 85 GLU A N 1
ATOM 623 C CA . GLU A 1 85 ? -22.125 3.671 8.926 1.00 89.44 85 GLU A CA 1
ATOM 624 C C . GLU A 1 85 ? -20.670 3.789 9.399 1.00 89.44 85 GLU A C 1
ATOM 626 O O . GLU A 1 85 ? -19.762 4.077 8.613 1.00 89.44 85 GLU A O 1
ATOM 631 N N . ARG A 1 86 ? -20.423 3.507 10.682 1.00 91.31 86 ARG A N 1
ATOM 632 C CA . ARG A 1 86 ? -19.073 3.528 11.258 1.00 91.31 86 ARG A CA 1
ATOM 633 C C . ARG A 1 86 ? -18.209 2.396 10.720 1.00 91.31 86 ARG A C 1
ATOM 635 O O . ARG A 1 86 ? -17.035 2.610 10.433 1.00 91.31 86 ARG A O 1
ATOM 642 N N . LYS A 1 87 ? -18.775 1.209 10.510 1.00 92.38 87 LYS A N 1
ATOM 643 C CA . LYS A 1 87 ? -18.071 0.081 9.895 1.00 92.38 87 LYS A CA 1
ATOM 644 C C . LYS A 1 87 ? -17.520 0.455 8.518 1.00 92.38 87 LYS A C 1
ATOM 646 O O . LYS A 1 87 ? -16.343 0.210 8.270 1.00 92.38 87 LYS A O 1
ATOM 651 N N . ALA A 1 88 ? -18.316 1.108 7.670 1.00 90.69 88 ALA A N 1
ATOM 652 C CA . ALA A 1 88 ? -17.859 1.562 6.355 1.00 90.69 88 ALA A CA 1
ATOM 653 C C . ALA A 1 88 ? -16.688 2.560 6.458 1.00 90.69 88 ALA A C 1
ATOM 655 O O . ALA A 1 88 ? -15.680 2.402 5.768 1.00 90.69 88 ALA A O 1
ATOM 656 N N . LYS A 1 89 ? -16.771 3.538 7.374 1.00 90.25 89 LYS A N 1
ATOM 657 C CA . LYS A 1 89 ? -15.676 4.491 7.652 1.00 90.25 89 LYS A CA 1
ATOM 658 C C . LYS A 1 89 ? -14.408 3.780 8.139 1.00 90.25 89 LYS A C 1
ATOM 660 O O . LYS A 1 89 ? -13.311 4.044 7.652 1.00 90.25 89 LYS A O 1
ATOM 665 N N . PHE A 1 90 ? -14.556 2.829 9.061 1.00 90.19 90 PHE A N 1
ATOM 666 C CA . PHE A 1 90 ? -13.446 2.034 9.583 1.00 90.19 90 PHE A CA 1
ATOM 667 C C . PHE A 1 90 ? -12.781 1.179 8.494 1.00 90.19 90 PHE A C 1
ATOM 669 O O . PHE A 1 90 ? -11.553 1.114 8.423 1.00 90.19 90 PHE A O 1
ATOM 676 N N . GLU A 1 91 ? -13.567 0.544 7.624 1.00 89.00 91 GLU A N 1
ATOM 677 C CA . GLU A 1 91 ? -13.058 -0.258 6.508 1.00 89.00 91 GLU A CA 1
ATOM 678 C C . GLU A 1 91 ? -12.325 0.593 5.465 1.00 89.00 91 GLU A C 1
ATOM 680 O O . GLU A 1 91 ? -11.274 0.168 4.979 1.00 89.00 91 GLU A O 1
ATOM 685 N N . ALA A 1 92 ? -12.821 1.794 5.154 1.00 87.88 92 ALA A N 1
ATOM 686 C CA . ALA A 1 92 ? -12.131 2.746 4.282 1.00 87.88 92 ALA A CA 1
ATOM 687 C C . ALA A 1 92 ? -10.777 3.168 4.880 1.00 87.88 92 ALA A C 1
ATOM 689 O O . ALA A 1 92 ? -9.736 3.001 4.241 1.00 87.88 92 ALA A O 1
ATOM 690 N N . MET A 1 93 ? -10.757 3.557 6.158 1.00 85.25 93 MET A N 1
ATOM 691 C CA . MET A 1 93 ? -9.526 3.906 6.877 1.00 85.25 93 MET A CA 1
ATOM 692 C C . MET A 1 93 ? -8.519 2.738 6.915 1.00 85.25 93 MET A C 1
ATOM 694 O O . MET A 1 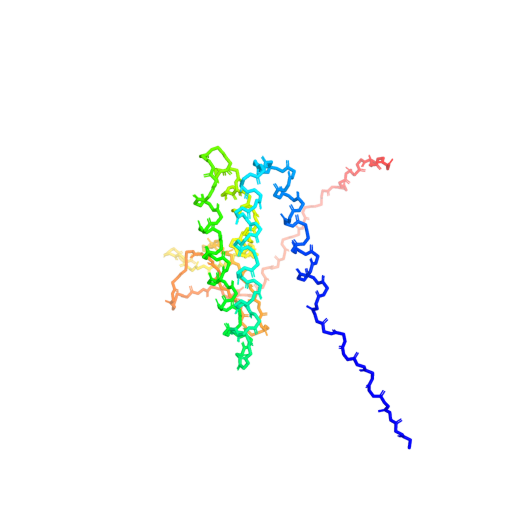93 ? -7.303 2.937 6.817 1.00 85.25 93 MET A O 1
ATOM 698 N N . MET A 1 94 ? -8.991 1.488 7.040 1.00 84.19 94 MET A N 1
ATOM 699 C CA . MET A 1 94 ? -8.113 0.310 6.992 1.00 84.19 94 MET A CA 1
ATOM 700 C C . MET A 1 94 ? -7.515 0.077 5.606 1.00 84.19 94 MET A C 1
ATOM 702 O O . MET A 1 94 ? -6.411 -0.469 5.525 1.00 84.19 94 MET A O 1
ATOM 706 N N . GLN A 1 95 ? -8.231 0.440 4.543 1.00 81.44 95 GLN A N 1
ATOM 707 C CA . GLN A 1 95 ? -7.765 0.321 3.164 1.00 81.44 95 GLN A CA 1
ATOM 708 C C . GLN A 1 95 ? -6.742 1.404 2.821 1.00 81.44 95 GLN A C 1
ATOM 710 O O . GLN A 1 95 ? -5.700 1.069 2.267 1.00 81.44 95 GLN A O 1
ATOM 715 N N . GLU A 1 96 ? -6.963 2.650 3.237 1.00 76.56 96 GLU A N 1
ATOM 716 C CA . GLU A 1 96 ? -6.007 3.754 3.049 1.00 76.56 96 GLU A CA 1
ATOM 717 C C . GLU A 1 96 ? -4.676 3.515 3.775 1.00 76.56 96 GLU A C 1
ATOM 719 O O . GLU A 1 96 ? -3.604 3.862 3.284 1.00 76.56 96 GLU A O 1
ATOM 724 N N . GLY A 1 97 ? -4.727 2.886 4.953 1.00 65.88 97 GLY A N 1
ATOM 725 C CA . GLY A 1 97 ? -3.536 2.518 5.719 1.00 65.88 97 GLY A CA 1
ATOM 726 C C . GLY A 1 97 ? -2.827 1.250 5.230 1.00 65.88 97 GLY A C 1
ATOM 727 O O . GLY A 1 97 ? -1.799 0.873 5.804 1.00 65.88 97 GLY A O 1
ATOM 728 N N . ARG A 1 98 ? -3.360 0.535 4.229 1.00 65.56 98 ARG A N 1
ATOM 729 C CA . ARG A 1 98 ? -2.583 -0.507 3.545 1.00 65.56 98 ARG A CA 1
ATOM 730 C C . ARG A 1 98 ? -1.600 0.215 2.638 1.00 65.56 98 ARG A C 1
ATOM 732 O O . ARG A 1 98 ? -1.999 1.061 1.849 1.00 65.56 98 ARG A O 1
ATOM 739 N N . ALA A 1 99 ? -0.318 -0.134 2.746 1.00 57.81 99 ALA A N 1
ATOM 740 C CA . ALA A 1 99 ? 0.626 0.242 1.708 1.00 57.81 99 ALA A CA 1
ATOM 741 C C . ALA A 1 99 ? 0.003 -0.188 0.377 1.00 57.81 99 ALA A C 1
ATOM 743 O O . ALA A 1 99 ? -0.393 -1.353 0.243 1.00 57.81 99 ALA A O 1
ATOM 744 N N . ALA A 1 100 ? -0.136 0.757 -0.557 1.00 58.69 100 ALA A N 1
ATOM 745 C CA . ALA A 1 100 ? -0.456 0.409 -1.930 1.00 58.69 100 ALA A CA 1
ATOM 746 C C . ALA A 1 100 ? 0.473 -0.751 -2.324 1.00 58.69 100 ALA A C 1
ATOM 748 O O . ALA A 1 100 ? 1.641 -0.720 -1.909 1.00 58.69 100 ALA A O 1
ATOM 749 N N . PRO A 1 101 ? -0.027 -1.788 -3.032 1.00 58.78 101 PRO A N 1
ATOM 750 C CA . PRO A 1 101 ? 0.833 -2.867 -3.513 1.00 58.78 101 PRO A CA 1
ATOM 751 C C . PRO A 1 101 ? 2.065 -2.207 -4.105 1.00 58.78 101 PRO A C 1
ATOM 753 O O . PRO A 1 101 ? 1.889 -1.293 -4.908 1.00 58.78 101 PRO A O 1
ATOM 756 N N . GLN A 1 102 ? 3.243 -2.555 -3.571 1.00 60.50 102 GLN A N 1
ATOM 757 C CA . GLN A 1 102 ? 4.482 -1.800 -3.737 1.00 60.50 102 GLN A CA 1
ATOM 758 C C . GLN A 1 102 ? 4.614 -1.439 -5.212 1.00 60.50 102 GLN A C 1
ATOM 760 O O . GLN A 1 102 ? 4.890 -2.304 -6.042 1.00 60.50 102 GLN A O 1
ATOM 765 N N . GLN A 1 103 ? 4.264 -0.193 -5.550 1.00 69.31 103 GLN A N 1
ATOM 766 C CA . GLN A 1 103 ? 4.175 0.197 -6.945 1.00 69.31 103 GLN A CA 1
ATOM 767 C C . GLN A 1 103 ? 5.620 0.253 -7.406 1.00 69.31 103 GLN A C 1
ATOM 769 O O . GLN A 1 103 ? 6.388 1.097 -6.944 1.00 69.31 103 GLN A O 1
ATOM 774 N N . GLY A 1 104 ? 6.010 -0.740 -8.203 1.00 83.88 104 GLY A N 1
ATOM 775 C CA . GLY A 1 104 ? 7.353 -0.817 -8.744 1.00 83.88 104 GLY A CA 1
ATOM 776 C C . GLY A 1 104 ? 7.704 0.461 -9.505 1.00 83.88 104 GLY A C 1
ATOM 777 O O . GLY A 1 104 ? 6.834 1.233 -9.912 1.00 83.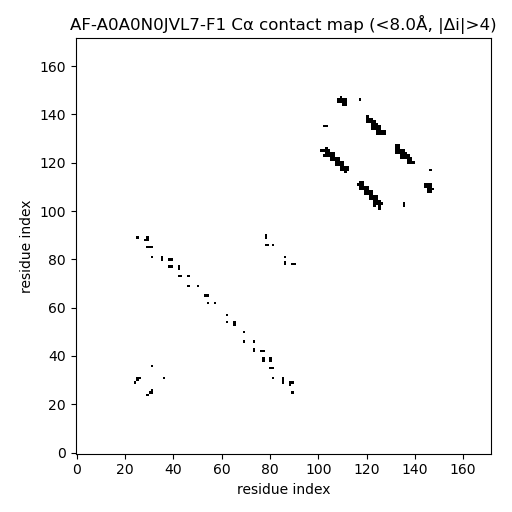88 104 GLY A O 1
ATOM 778 N N . MET A 1 105 ? 8.993 0.698 -9.705 1.00 90.81 105 MET A N 1
ATOM 779 C CA . MET A 1 105 ? 9.453 1.808 -10.521 1.00 90.81 105 MET A CA 1
ATOM 780 C C . MET A 1 105 ? 9.123 1.515 -11.993 1.00 90.81 105 MET A C 1
ATOM 782 O O . MET A 1 105 ? 9.461 0.429 -12.475 1.00 90.81 105 MET A O 1
ATOM 786 N N . PRO A 1 106 ? 8.473 2.436 -12.728 1.00 94.25 106 PRO A N 1
ATOM 787 C CA . PRO A 1 106 ? 8.151 2.200 -14.126 1.00 94.25 106 PRO A CA 1
ATOM 788 C C . PRO A 1 106 ? 9.433 2.048 -14.944 1.00 94.25 106 PRO A C 1
ATOM 790 O O . PRO A 1 106 ? 10.376 2.834 -14.825 1.00 94.25 106 P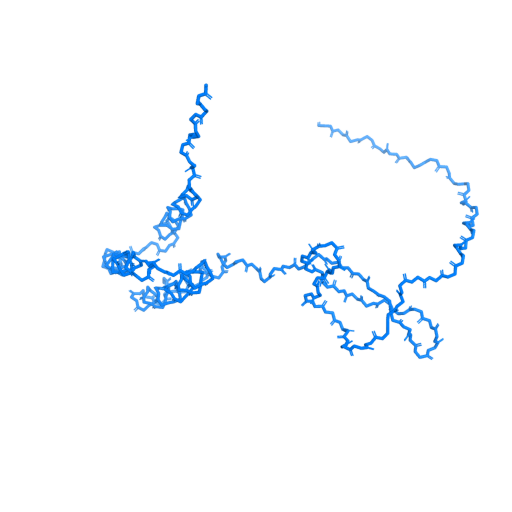RO A O 1
ATOM 793 N N . GLY A 1 107 ? 9.448 1.037 -15.802 1.00 93.94 107 GLY A N 1
ATOM 794 C CA . GLY A 1 107 ? 10.555 0.709 -16.681 1.00 93.94 107 GLY A CA 1
ATOM 795 C C . GLY A 1 107 ? 10.069 0.251 -18.049 1.00 93.94 107 GLY A C 1
ATOM 796 O O . GLY A 1 107 ? 8.872 0.182 -18.339 1.00 93.94 107 GLY A O 1
ATOM 797 N N . ARG A 1 108 ? 11.028 -0.069 -18.913 1.00 95.50 108 ARG A N 1
ATOM 798 C CA . ARG A 1 108 ? 10.765 -0.674 -20.218 1.00 95.50 108 ARG A CA 1
ATOM 799 C C . ARG A 1 108 ? 11.852 -1.676 -20.552 1.00 95.50 108 ARG A C 1
ATOM 801 O O . ARG A 1 108 ? 13.030 -1.397 -20.331 1.00 95.50 108 ARG A O 1
ATOM 808 N N . VAL A 1 109 ? 11.446 -2.786 -21.144 1.00 95.62 109 VAL A N 1
ATOM 809 C CA . VAL A 1 109 ? 12.344 -3.697 -21.858 1.00 95.62 109 VAL A CA 1
ATOM 810 C C . VAL A 1 109 ? 11.943 -3.735 -23.326 1.00 95.62 109 VAL A C 1
ATOM 812 O O . VAL A 1 109 ? 10.896 -3.205 -23.702 1.00 95.62 109 VAL A O 1
ATOM 815 N N . TYR A 1 110 ? 12.768 -4.349 -24.164 1.00 95.56 110 TYR A N 1
ATOM 816 C CA . TYR A 1 110 ? 12.449 -4.539 -25.572 1.00 95.56 110 TYR A CA 1
ATOM 817 C C . TYR A 1 110 ? 12.462 -6.020 -25.911 1.00 95.56 110 TYR A C 1
ATOM 819 O O . TYR A 1 110 ? 13.364 -6.747 -25.498 1.00 95.56 110 TYR A O 1
ATOM 827 N N . VAL A 1 111 ? 11.473 -6.448 -26.683 1.00 95.31 111 VAL A N 1
ATOM 828 C CA . VAL A 1 111 ? 11.382 -7.794 -27.258 1.00 95.31 111 VAL A CA 1
ATOM 829 C C . VAL A 1 111 ? 11.464 -7.674 -28.772 1.00 95.31 111 VAL A C 1
ATOM 831 O O . VAL A 1 111 ? 11.099 -6.640 -29.329 1.00 95.31 111 VAL A O 1
ATOM 834 N N . LEU A 1 112 ? 11.956 -8.702 -29.451 1.00 93.44 112 LEU A N 1
ATOM 835 C CA . LEU A 1 112 ? 11.943 -8.721 -30.910 1.00 93.44 112 LEU A CA 1
ATOM 836 C C . LEU A 1 112 ? 10.523 -9.056 -31.386 1.00 93.44 112 LEU A C 1
ATOM 838 O O . LEU A 1 112 ? 9.973 -10.078 -30.982 1.00 93.44 112 LEU A O 1
ATOM 842 N N . SER A 1 113 ? 9.912 -8.195 -32.199 1.00 89.56 113 SER A N 1
ATOM 843 C CA . SER A 1 113 ? 8.647 -8.516 -32.867 1.00 89.56 113 SER A CA 1
ATOM 844 C C . SER A 1 113 ? 8.872 -9.366 -34.116 1.00 89.56 113 SER A C 1
ATOM 846 O O . SER A 1 113 ? 9.989 -9.467 -34.621 1.00 89.56 113 SER A O 1
ATOM 848 N N . ASP A 1 114 ? 7.794 -9.942 -34.649 1.00 89.62 114 ASP A N 1
ATOM 849 C CA . ASP A 1 114 ? 7.826 -10.856 -35.804 1.00 89.62 114 ASP A CA 1
ATOM 850 C C . ASP A 1 114 ? 8.460 -10.240 -37.065 1.00 89.62 114 ASP A C 1
ATOM 852 O O . ASP A 1 114 ? 9.006 -10.938 -37.911 1.00 89.62 114 ASP A O 1
ATOM 856 N N . ASN A 1 115 ? 8.430 -8.911 -37.180 1.00 90.00 115 ASN A N 1
ATOM 857 C CA . ASN A 1 115 ? 9.064 -8.145 -38.255 1.00 90.00 115 ASN A CA 1
ATOM 858 C C . ASN A 1 115 ? 10.558 -7.834 -38.004 1.00 90.00 115 ASN A C 1
ATOM 860 O O . ASN A 1 115 ? 11.143 -7.028 -38.727 1.00 90.00 115 ASN A O 1
ATOM 864 N N . GLY A 1 116 ? 11.163 -8.404 -36.958 1.00 88.50 116 GLY A N 1
ATOM 865 C CA . GLY A 1 116 ? 12.561 -8.181 -36.588 1.00 88.50 116 GLY A CA 1
ATOM 866 C C . GLY A 1 116 ? 12.852 -6.815 -35.955 1.00 88.50 116 GLY A C 1
ATOM 867 O O . GLY A 1 116 ? 14.018 -6.446 -35.824 1.00 88.50 116 GLY A O 1
ATOM 868 N N . GLN A 1 117 ? 11.832 -6.044 -35.567 1.00 90.94 117 GLN A N 1
ATOM 869 C CA . GLN A 1 117 ? 12.016 -4.743 -34.914 1.00 90.94 117 GLN A CA 1
ATOM 870 C C . GLN A 1 117 ? 11.932 -4.846 -33.379 1.00 90.94 117 GLN A C 1
ATOM 872 O O . GLN A 1 117 ? 11.252 -5.724 -32.850 1.00 90.94 117 GLN A O 1
ATOM 877 N N . PRO A 1 118 ? 12.599 -3.959 -32.618 1.00 93.75 118 PRO A N 1
ATOM 878 C CA . PRO A 1 118 ? 12.407 -3.881 -31.172 1.00 93.75 118 PRO A CA 1
ATOM 879 C C . PRO A 1 118 ? 11.017 -3.333 -30.810 1.00 93.75 118 PRO A C 1
ATOM 881 O O . PRO A 1 118 ? 10.691 -2.186 -31.121 1.00 93.75 118 PRO A O 1
ATOM 884 N N . LYS A 1 119 ? 10.220 -4.113 -30.078 1.00 94.94 119 LYS A N 1
ATOM 885 C CA . LYS A 1 119 ? 8.948 -3.697 -29.474 1.00 94.94 119 LYS A CA 1
ATOM 886 C C . LYS A 1 119 ? 9.153 -3.394 -27.992 1.00 94.94 119 LYS A C 1
ATOM 888 O O . LYS A 1 119 ? 9.591 -4.259 -27.237 1.00 94.94 119 LYS A O 1
ATOM 893 N N . ALA A 1 120 ? 8.819 -2.176 -27.570 1.00 95.31 120 ALA A N 1
ATOM 894 C CA . ALA A 1 120 ? 8.869 -1.794 -26.162 1.00 95.31 120 ALA A CA 1
ATOM 895 C C . ALA A 1 120 ? 7.763 -2.500 -25.364 1.00 95.31 120 ALA A C 1
ATOM 897 O O . ALA A 1 120 ? 6.595 -2.475 -25.759 1.00 95.31 120 ALA A O 1
ATOM 898 N N . VAL A 1 121 ? 8.131 -3.076 -24.224 1.00 96.31 121 VAL A N 1
ATOM 899 C CA . VAL A 1 121 ? 7.210 -3.659 -23.246 1.00 96.31 121 VAL A CA 1
ATOM 900 C C . VAL A 1 121 ? 7.330 -2.851 -21.953 1.00 96.31 121 VAL A C 1
ATOM 902 O O . VAL A 1 121 ? 8.417 -2.821 -21.363 1.00 96.31 121 VAL A O 1
ATOM 905 N N . PRO A 1 122 ? 6.264 -2.150 -21.524 1.00 96.00 122 PRO A N 1
ATOM 906 C CA . PRO A 1 122 ? 6.262 -1.453 -20.247 1.00 96.00 122 PRO A CA 1
ATOM 907 C C . PRO A 1 122 ? 6.276 -2.467 -19.102 1.00 96.00 122 PRO A C 1
ATOM 909 O O . PRO A 1 122 ? 5.586 -3.487 -19.151 1.00 96.00 122 PRO A O 1
ATOM 912 N N . VAL A 1 123 ? 7.062 -2.175 -18.072 1.00 95.31 123 VAL A N 1
ATOM 913 C CA . VAL A 1 123 ? 7.219 -3.036 -16.897 1.00 95.31 123 VAL A CA 1
ATOM 914 C C . VAL A 1 123 ? 7.214 -2.213 -15.613 1.00 95.31 123 VAL A C 1
ATOM 916 O O . VAL A 1 123 ? 7.534 -1.024 -15.634 1.00 95.31 123 VAL A O 1
ATOM 919 N N . MET A 1 124 ? 6.897 -2.852 -14.491 1.00 94.75 124 MET A N 1
ATOM 920 C CA . MET A 1 124 ? 7.124 -2.310 -13.152 1.00 94.75 124 MET A CA 1
ATOM 921 C C . MET A 1 124 ? 8.254 -3.087 -12.489 1.00 94.75 124 MET A C 1
ATOM 923 O O . MET A 1 124 ? 8.179 -4.309 -12.364 1.00 94.75 124 MET A O 1
ATOM 927 N N . LEU A 1 125 ? 9.290 -2.375 -12.063 1.00 94.19 125 LEU A N 1
ATOM 928 C CA . LEU A 1 125 ? 10.479 -2.947 -11.441 1.00 94.19 125 LEU A CA 1
ATOM 929 C C . LEU A 1 125 ? 10.391 -2.844 -9.921 1.00 94.19 125 LEU A C 1
ATOM 931 O O . LEU A 1 125 ? 10.078 -1.790 -9.374 1.00 94.19 125 LEU A O 1
ATOM 935 N N . GLY A 1 126 ? 10.672 -3.937 -9.235 1.00 92.12 126 GLY A N 1
ATOM 936 C CA . GLY A 1 126 ? 10.769 -3.991 -7.788 1.00 92.12 126 GLY A CA 1
ATOM 937 C C . GLY A 1 126 ? 12.186 -3.689 -7.296 1.00 92.12 126 GLY A C 1
ATOM 938 O O . GLY A 1 126 ? 13.006 -3.116 -8.021 1.00 92.12 126 GLY A O 1
ATOM 939 N N . PRO A 1 127 ? 12.480 -4.046 -6.038 1.00 91.06 127 PRO A N 1
ATOM 940 C CA . PRO A 1 127 ? 13.809 -3.926 -5.460 1.00 91.06 127 PRO A CA 1
ATOM 941 C C . PRO A 1 127 ? 14.874 -4.681 -6.265 1.00 91.06 127 PRO A C 1
ATOM 943 O O . PRO A 1 127 ? 14.596 -5.678 -6.933 1.00 91.06 127 PRO A O 1
ATOM 946 N N . THR A 1 128 ? 16.112 -4.206 -6.158 1.00 91.88 128 THR A N 1
ATOM 947 C CA . THR A 1 128 ? 17.297 -4.876 -6.695 1.00 91.88 128 THR A CA 1
ATOM 948 C C . THR A 1 128 ? 18.252 -5.243 -5.568 1.00 91.88 128 THR A C 1
ATOM 950 O O . THR A 1 128 ? 18.397 -4.483 -4.607 1.00 91.88 128 THR A O 1
ATOM 953 N N . ASP A 1 129 ? 18.907 -6.393 -5.689 1.00 88.88 129 ASP A N 1
ATOM 954 C CA . ASP A 1 129 ? 20.010 -6.822 -4.819 1.00 88.88 129 ASP A CA 1
ATOM 955 C C . ASP A 1 129 ? 21.396 -6.544 -5.443 1.00 88.88 129 ASP A C 1
ATOM 957 O O . ASP A 1 129 ? 22.426 -6.922 -4.887 1.00 88.88 129 ASP A O 1
ATOM 961 N N . GLY A 1 130 ? 21.425 -5.865 -6.596 1.00 90.25 130 GLY A N 1
ATOM 962 C CA . GLY A 1 130 ? 22.625 -5.569 -7.378 1.00 90.25 130 GLY A CA 1
ATOM 963 C C . GLY A 1 130 ? 22.960 -6.612 -8.449 1.00 90.25 130 GLY A C 1
ATOM 964 O O . GLY A 1 130 ? 23.638 -6.266 -9.415 1.00 90.25 130 GLY A O 1
ATOM 965 N N . ALA A 1 131 ? 22.462 -7.846 -8.330 1.00 93.19 131 ALA A N 1
ATOM 966 C CA . ALA A 1 131 ? 22.590 -8.882 -9.358 1.00 93.19 131 ALA A CA 1
ATOM 967 C C . ALA A 1 131 ? 21.284 -9.061 -10.148 1.00 93.19 131 ALA A C 1
ATOM 969 O O . ALA A 1 131 ? 21.308 -9.263 -11.362 1.00 93.19 131 ALA A O 1
ATOM 970 N N . TYR A 1 132 ? 20.150 -8.935 -9.464 1.00 92.00 132 TYR A N 1
ATOM 971 C CA . TYR A 1 132 ? 18.811 -9.106 -10.000 1.00 92.00 132 TYR A CA 1
ATOM 972 C C . TYR A 1 132 ? 17.926 -7.921 -9.622 1.00 92.00 132 TYR A C 1
ATOM 974 O O . TYR A 1 132 ? 18.125 -7.254 -8.604 1.00 92.00 132 TYR A O 1
ATOM 982 N N . THR A 1 133 ? 16.924 -7.667 -10.456 1.00 90.44 133 THR A N 1
ATOM 983 C CA . THR A 1 133 ? 15.852 -6.706 -10.191 1.00 90.44 133 THR A CA 1
ATOM 984 C C . THR A 1 133 ? 14.537 -7.453 -10.304 1.00 90.44 133 THR A C 1
ATOM 986 O O . THR A 1 133 ? 14.298 -8.126 -11.307 1.00 90.44 133 THR A O 1
ATOM 989 N N . GLU A 1 134 ? 13.690 -7.346 -9.286 1.00 91.69 134 GLU A N 1
ATOM 990 C CA . GLU A 1 134 ? 12.368 -7.967 -9.310 1.00 91.69 134 GLU A CA 1
ATOM 991 C C . GLU A 1 134 ? 11.499 -7.355 -10.423 1.00 91.69 134 GLU A C 1
ATOM 993 O O . GLU A 1 134 ? 11.503 -6.142 -10.639 1.00 91.69 134 GLU A O 1
ATOM 998 N N . LEU A 1 135 ? 10.728 -8.184 -11.129 1.00 92.00 135 LEU A N 1
ATOM 999 C CA . LEU A 1 135 ? 9.710 -7.737 -12.078 1.00 92.00 135 LEU A CA 1
ATOM 1000 C C . LEU A 1 135 ? 8.336 -7.853 -11.409 1.00 92.00 135 LEU A C 1
ATOM 1002 O O . LEU A 1 135 ? 7.800 -8.945 -11.264 1.00 92.00 135 LEU A O 1
ATOM 1006 N N . VAL A 1 136 ? 7.763 -6.720 -11.008 1.00 92.38 136 VAL A N 1
ATOM 1007 C CA . VAL A 1 136 ? 6.482 -6.667 -10.283 1.00 92.38 136 VAL A CA 1
ATOM 1008 C C . VAL A 1 136 ? 5.302 -6.876 -11.233 1.00 92.38 136 VAL A C 1
ATOM 1010 O O . VAL A 1 136 ? 4.301 -7.486 -10.868 1.00 92.38 136 VAL A O 1
ATOM 1013 N N . SER A 1 137 ? 5.391 -6.344 -12.455 1.00 91.06 137 SER A N 1
ATOM 1014 C CA . SER A 1 137 ? 4.404 -6.583 -13.518 1.00 91.06 137 SER A CA 1
ATOM 1015 C C . SER A 1 137 ? 4.958 -6.223 -14.898 1.00 91.06 137 SER A C 1
ATOM 1017 O O . SER A 1 137 ? 5.924 -5.467 -15.018 1.00 91.06 137 SER A O 1
ATOM 1019 N N . GLY A 1 138 ? 4.331 -6.760 -15.943 1.00 91.25 138 GLY A N 1
ATOM 1020 C CA . GLY A 1 138 ? 4.687 -6.546 -17.345 1.00 91.25 138 GLY A CA 1
ATOM 1021 C C . GLY A 1 138 ? 4.198 -7.709 -18.205 1.00 91.25 138 GLY A C 1
ATOM 1022 O O . GLY A 1 138 ? 3.997 -8.807 -17.695 1.00 91.25 138 GLY A O 1
ATOM 1023 N N . ASP A 1 139 ? 4.002 -7.478 -19.502 1.00 93.75 139 ASP A N 1
ATOM 1024 C CA . ASP A 1 139 ? 3.619 -8.534 -20.453 1.00 93.75 139 ASP A CA 1
ATOM 1025 C C . ASP A 1 139 ? 4.866 -9.298 -20.935 1.00 93.75 139 ASP A C 1
ATOM 1027 O O . ASP A 1 139 ? 5.314 -9.158 -22.075 1.00 93.75 139 ASP A O 1
ATOM 1031 N N . LEU A 1 140 ? 5.489 -10.033 -20.010 1.00 93.06 140 LEU A N 1
ATOM 1032 C CA . LEU A 1 140 ? 6.664 -10.872 -20.246 1.00 93.06 140 LEU A CA 1
ATOM 1033 C C . LEU A 1 140 ? 6.417 -12.277 -19.703 1.00 93.06 140 LEU A C 1
ATOM 1035 O O . LEU A 1 140 ? 5.768 -12.452 -18.673 1.00 93.06 140 LEU A O 1
ATOM 1039 N N . LYS A 1 141 ? 6.964 -13.274 -20.393 1.00 91.00 141 LYS A N 1
ATOM 1040 C CA . LYS A 1 141 ? 6.891 -14.684 -20.002 1.00 91.00 141 LYS A CA 1
ATOM 1041 C C . LYS A 1 141 ? 8.268 -15.208 -19.622 1.00 91.00 141 LYS A C 1
ATOM 1043 O O . LYS A 1 141 ? 9.280 -14.772 -20.172 1.00 91.00 141 LYS A O 1
ATOM 1048 N N . ASP A 1 142 ? 8.295 -16.203 -18.747 1.00 90.31 142 ASP A N 1
ATOM 1049 C CA . ASP A 1 142 ? 9.524 -16.914 -18.411 1.00 90.31 142 ASP A CA 1
ATOM 1050 C C . ASP A 1 142 ? 10.165 -17.510 -19.672 1.00 90.31 142 ASP A C 1
ATOM 1052 O O . ASP A 1 142 ? 9.490 -18.075 -20.536 1.00 90.31 142 ASP A O 1
ATOM 1056 N N . GLY A 1 143 ? 11.482 -17.343 -19.799 1.00 90.69 143 GLY A N 1
ATOM 1057 C CA . GLY A 1 143 ? 12.243 -17.786 -20.970 1.00 90.69 143 GLY A CA 1
ATOM 1058 C C . GLY A 1 143 ? 12.065 -16.926 -22.229 1.00 90.69 143 GLY A C 1
ATOM 1059 O O . GLY A 1 143 ? 12.683 -17.224 -23.251 1.00 90.69 143 GLY A O 1
ATOM 1060 N N . GLN A 1 144 ? 11.267 -15.853 -22.189 1.00 93.06 144 GLN A N 1
ATOM 1061 C CA . GLN A 1 144 ? 11.133 -14.935 -23.318 1.00 93.06 144 GLN A CA 1
ATOM 1062 C C . GLN A 1 144 ? 12.437 -14.163 -23.552 1.00 93.06 144 GLN A C 1
ATOM 1064 O O . GLN A 1 144 ? 12.966 -13.504 -22.658 1.00 93.06 144 GLN A O 1
ATOM 1069 N N . ALA A 1 145 ? 12.939 -14.209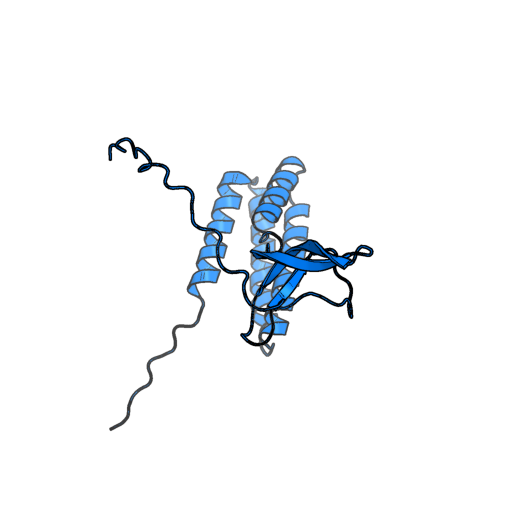 -24.786 1.00 92.44 145 ALA A N 1
ATOM 1070 C CA . ALA A 1 145 ? 14.119 -13.451 -25.168 1.00 92.44 145 ALA A CA 1
ATOM 1071 C C . ALA A 1 145 ? 13.831 -11.940 -25.151 1.00 92.44 145 ALA A C 1
ATOM 1073 O O . ALA A 1 145 ? 12.844 -11.467 -25.723 1.00 92.44 145 ALA A O 1
ATOM 1074 N N . ILE A 1 146 ? 14.734 -11.185 -24.530 1.00 94.25 146 ILE A N 1
ATOM 1075 C CA . ILE A 1 146 ? 14.719 -9.722 -24.497 1.00 94.25 146 ILE A CA 1
ATOM 1076 C C . ILE A 1 146 ? 15.991 -9.166 -25.136 1.00 94.25 146 ILE A C 1
ATOM 1078 O O . ILE A 1 146 ? 17.026 -9.830 -25.209 1.00 94.25 146 ILE A O 1
ATOM 1082 N N . ILE A 1 147 ? 15.922 -7.919 -25.584 1.00 93.38 147 ILE A N 1
ATOM 1083 C CA . ILE A 1 147 ? 17.046 -7.199 -26.172 1.00 93.38 147 ILE A CA 1
ATOM 1084 C C . ILE A 1 147 ? 17.776 -6.453 -25.051 1.00 93.38 147 ILE A C 1
ATOM 1086 O O . ILE A 1 147 ? 17.255 -5.486 -24.497 1.00 93.38 147 ILE A O 1
ATOM 1090 N N . ILE A 1 148 ? 18.995 -6.894 -24.736 1.00 89.94 148 ILE A N 1
ATOM 1091 C CA . ILE A 1 148 ? 19.859 -6.302 -23.693 1.00 89.94 148 ILE A CA 1
ATOM 1092 C C . ILE A 1 148 ? 20.922 -5.336 -24.247 1.00 89.94 148 ILE A C 1
ATOM 1094 O O . ILE A 1 148 ? 21.644 -4.696 -23.489 1.00 89.94 148 ILE A O 1
ATOM 1098 N N . GLY A 1 149 ? 21.010 -5.198 -25.571 1.00 84.75 149 GLY A N 1
ATOM 1099 C CA . GLY A 1 149 ? 21.935 -4.300 -26.260 1.00 84.75 149 GLY A CA 1
ATOM 1100 C C . GLY A 1 149 ? 21.870 -4.497 -27.774 1.00 84.75 149 GLY A C 1
ATOM 1101 O O . GLY A 1 149 ? 21.385 -5.524 -28.245 1.00 84.75 149 GLY A O 1
ATOM 1102 N N . GLY A 1 150 ? 22.340 -3.518 -28.548 1.00 76.25 150 GLY A N 1
ATOM 1103 C CA . GLY A 1 150 ? 22.351 -3.610 -30.006 1.00 76.25 150 GLY A CA 1
ATOM 1104 C C . GLY A 1 150 ? 23.407 -2.711 -30.632 1.00 76.25 150 GLY A C 1
ATOM 1105 O O . GLY A 1 150 ? 23.321 -1.499 -30.468 1.00 76.25 150 GLY A O 1
ATOM 1106 N N . GLY A 1 151 ? 24.346 -3.339 -31.353 1.00 66.69 151 GLY A N 1
ATOM 1107 C CA . GLY A 1 151 ? 25.295 -2.748 -32.307 1.00 66.69 151 GLY A CA 1
ATOM 1108 C C . GLY A 1 151 ? 26.149 -1.561 -31.831 1.00 66.69 151 GLY A C 1
ATOM 1109 O O . GLY A 1 151 ? 25.959 -1.016 -30.746 1.00 66.69 151 GLY A O 1
ATOM 1110 N N . PRO A 1 152 ? 27.129 -1.121 -32.637 1.00 68.62 152 PRO A N 1
ATOM 1111 C CA . PRO A 1 152 ? 27.796 0.151 -32.392 1.00 68.62 152 PRO A CA 1
ATOM 1112 C C . PRO A 1 152 ? 26.756 1.278 -32.382 1.00 68.62 152 PRO A C 1
ATOM 1114 O O . PRO A 1 152 ? 25.876 1.339 -33.242 1.00 68.62 152 PRO A O 1
ATOM 1117 N N . ARG A 1 153 ? 26.855 2.171 -31.389 1.00 67.56 153 ARG A N 1
ATOM 1118 C CA . ARG A 1 153 ? 26.014 3.368 -31.275 1.00 67.56 153 ARG A CA 1
ATOM 1119 C C . ARG A 1 153 ? 26.034 4.100 -32.615 1.00 67.56 153 ARG A C 1
ATOM 1121 O O . ARG A 1 153 ? 27.100 4.535 -33.044 1.00 67.56 153 ARG A O 1
ATOM 1128 N N . ALA A 1 154 ? 24.874 4.247 -33.257 1.00 65.81 154 ALA A N 1
ATOM 1129 C CA . ALA A 1 154 ? 24.764 5.087 -34.442 1.00 65.81 154 ALA A CA 1
ATOM 1130 C C . ALA A 1 154 ? 25.348 6.467 -34.108 1.00 65.81 154 ALA A C 1
ATOM 1132 O O . ALA A 1 154 ? 24.984 7.065 -33.088 1.00 65.81 154 ALA A O 1
ATOM 1133 N N . ALA A 1 155 ? 26.300 6.931 -34.922 1.00 62.16 155 ALA A N 1
ATOM 1134 C CA . ALA A 1 155 ? 26.863 8.264 -34.776 1.00 62.16 155 ALA A CA 1
ATOM 1135 C C . ALA A 1 155 ? 25.702 9.263 -34.755 1.00 62.16 155 ALA A C 1
ATOM 1137 O O . ALA A 1 155 ? 24.806 9.197 -35.599 1.00 62.16 155 ALA A O 1
ATOM 1138 N N . ALA A 1 156 ? 25.676 10.129 -33.743 1.00 60.25 156 ALA A N 1
ATOM 1139 C CA . ALA A 1 156 ? 24.632 11.131 -33.626 1.00 60.25 156 ALA A CA 1
ATOM 1140 C C . ALA A 1 156 ? 24.601 11.953 -34.921 1.00 60.25 156 ALA A C 1
ATOM 1142 O O . ALA A 1 156 ? 25.630 12.490 -35.332 1.00 60.25 156 ALA A O 1
ATOM 1143 N N . ALA A 1 157 ? 23.433 12.042 -35.562 1.00 61.31 157 ALA A N 1
ATOM 1144 C CA . ALA A 1 157 ? 23.234 13.028 -36.610 1.00 61.31 157 ALA A CA 1
ATOM 1145 C C . ALA A 1 157 ? 23.538 14.417 -36.014 1.00 61.31 157 ALA A C 1
ATOM 1147 O O . ALA A 1 157 ? 23.147 14.668 -34.865 1.00 61.31 157 ALA A O 1
ATOM 1148 N N . PRO A 1 158 ? 24.256 15.299 -36.733 1.00 56.16 158 PRO A N 1
ATOM 1149 C CA . PRO A 1 158 ? 24.541 16.638 -36.239 1.00 56.16 158 PRO A CA 1
ATOM 1150 C C . PRO A 1 158 ? 23.223 17.323 -35.869 1.00 56.16 158 PRO A C 1
ATOM 1152 O O . PRO A 1 158 ? 22.265 17.309 -36.643 1.00 56.16 158 PRO A O 1
ATOM 1155 N N . ALA A 1 159 ? 23.163 17.875 -34.656 1.00 60.28 159 ALA A N 1
ATOM 1156 C CA . ALA A 1 159 ? 22.002 18.626 -34.209 1.00 60.28 159 ALA A CA 1
ATOM 1157 C C . ALA A 1 159 ? 21.746 19.786 -35.188 1.00 60.28 159 ALA A C 1
ATOM 1159 O O . ALA A 1 159 ? 22.709 20.454 -35.583 1.00 60.28 159 ALA A O 1
ATOM 1160 N N . PRO A 1 160 ? 20.489 20.060 -35.582 1.00 55.53 160 PRO A N 1
ATOM 1161 C CA . PRO A 1 160 ? 20.194 21.267 -36.332 1.00 55.53 160 PRO A CA 1
ATOM 1162 C C . PRO A 1 160 ? 20.600 22.473 -35.478 1.00 55.53 160 PRO A C 1
ATOM 1164 O O . PRO A 1 160 ? 20.167 22.616 -34.334 1.00 55.53 160 PRO A O 1
ATOM 1167 N N . THR A 1 161 ? 21.454 23.333 -36.028 1.00 58.22 161 THR A N 1
ATOM 1168 C CA . THR A 1 161 ? 21.785 24.645 -35.469 1.00 58.22 161 THR A CA 1
ATOM 1169 C C . THR A 1 161 ? 20.529 25.517 -35.472 1.00 58.22 161 THR A C 1
ATOM 1171 O O . THR A 1 161 ? 20.252 26.228 -36.434 1.00 58.22 161 THR A O 1
ATOM 1174 N N . GLY A 1 162 ? 19.741 25.418 -34.403 1.00 54.81 162 GLY A N 1
ATOM 1175 C CA . GLY A 1 162 ? 18.609 26.283 -34.083 1.00 54.81 162 GLY A CA 1
ATOM 1176 C C . GLY A 1 162 ? 18.871 26.953 -32.737 1.00 54.81 162 GLY A C 1
ATOM 1177 O O . GLY A 1 162 ? 19.313 26.289 -31.804 1.00 54.81 162 GLY A O 1
ATOM 1178 N N . GLY A 1 163 ? 18.682 28.273 -32.678 1.00 61.25 163 GLY A N 1
ATOM 1179 C CA . GLY A 1 163 ? 19.189 29.167 -31.631 1.00 61.25 163 GLY A CA 1
ATOM 1180 C C . GLY A 1 163 ? 18.695 28.904 -30.197 1.00 61.25 163 GLY A C 1
ATOM 1181 O O . GLY A 1 163 ? 17.862 28.030 -29.957 1.00 61.25 163 GLY A O 1
ATOM 1182 N N . PRO A 1 164 ? 19.228 29.657 -29.217 1.00 62.66 164 PRO A N 1
ATOM 1183 C CA . PRO A 1 164 ? 19.055 29.357 -27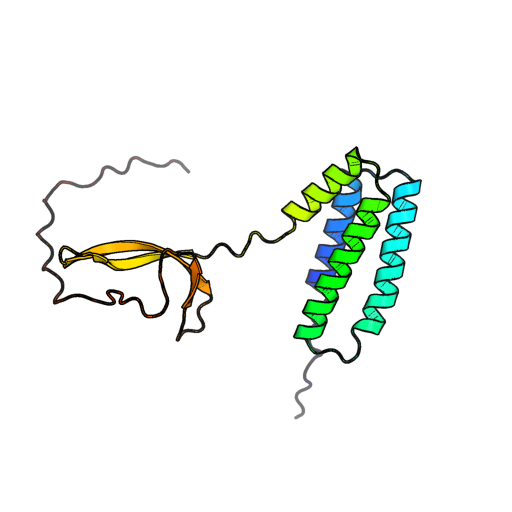.799 1.00 62.66 164 PRO A CA 1
ATOM 1184 C C . PRO A 1 164 ? 17.578 29.400 -27.369 1.00 62.66 164 PRO A C 1
ATOM 1186 O O . PRO A 1 164 ? 16.852 30.315 -27.767 1.00 62.66 164 PRO A O 1
ATOM 1189 N N . PRO A 1 165 ? 17.118 28.458 -26.520 1.00 58.75 165 PRO A N 1
ATOM 1190 C CA . PRO A 1 165 ? 15.769 28.507 -25.979 1.00 58.75 165 PRO A CA 1
ATOM 1191 C C . PRO A 1 165 ? 15.645 29.721 -25.057 1.00 58.75 165 PRO A C 1
ATOM 1193 O O . PRO A 1 165 ? 16.344 29.827 -24.046 1.00 58.75 165 PRO A O 1
ATOM 1196 N N . VAL A 1 166 ? 14.737 30.635 -25.398 1.00 60.06 166 VAL A N 1
ATOM 1197 C CA . VAL A 1 166 ? 14.380 31.777 -24.554 1.00 60.06 166 VAL A CA 1
ATOM 1198 C C . VAL A 1 166 ? 13.767 31.237 -23.260 1.00 60.06 166 VAL A C 1
ATOM 1200 O O . VAL A 1 166 ? 12.600 30.851 -23.213 1.00 60.06 166 VAL A O 1
ATOM 1203 N N . ARG A 1 167 ? 14.564 31.169 -22.191 1.00 64.25 167 ARG A N 1
ATOM 1204 C CA . ARG A 1 167 ? 14.057 30.958 -20.832 1.00 64.25 167 ARG A CA 1
ATOM 1205 C C . ARG A 1 167 ? 13.559 32.300 -20.306 1.00 64.25 167 ARG A C 1
ATOM 1207 O O . ARG A 1 167 ? 14.356 33.141 -19.908 1.00 64.25 167 ARG A O 1
ATOM 1214 N N . GLY A 1 168 ? 12.242 32.492 -20.322 1.00 67.19 168 GLY A N 1
ATOM 1215 C CA . GLY A 1 168 ? 11.604 33.609 -19.628 1.00 67.19 168 GLY A CA 1
ATOM 1216 C C . GLY A 1 168 ? 11.838 33.542 -18.107 1.00 67.19 168 GLY A C 1
ATOM 1217 O O . GLY A 1 168 ? 12.021 32.445 -17.565 1.00 67.19 168 GLY A O 1
ATOM 1218 N N . PRO A 1 169 ? 11.860 34.692 -17.413 1.00 69.25 169 PRO A N 1
ATOM 1219 C CA . PRO A 1 169 ? 12.205 34.770 -15.998 1.00 69.25 169 PRO A CA 1
ATOM 1220 C C . PRO A 1 169 ? 11.137 34.102 -15.125 1.00 69.25 169 PRO A C 1
ATOM 1222 O O . PRO A 1 169 ? 9.941 34.340 -15.286 1.00 69.25 169 PRO A O 1
ATOM 1225 N N . ARG A 1 170 ? 11.576 33.276 -14.170 1.00 67.19 170 ARG A N 1
ATOM 1226 C CA . ARG A 1 170 ? 10.739 32.803 -13.063 1.00 67.19 170 ARG A CA 1
ATOM 1227 C C . ARG A 1 170 ? 10.996 33.715 -11.870 1.00 67.19 170 ARG A C 1
ATOM 1229 O O . ARG A 1 170 ? 12.123 33.764 -11.386 1.00 67.19 170 ARG A O 1
ATOM 1236 N N . LEU A 1 171 ? 9.974 34.457 -11.455 1.00 56.44 171 LEU A N 1
ATOM 1237 C CA . LEU A 1 171 ? 9.989 35.203 -10.200 1.00 56.44 171 LEU A CA 1
ATOM 1238 C C . LEU A 1 171 ? 9.961 34.202 -9.034 1.00 56.44 171 LEU A C 1
ATOM 1240 O O . LEU A 1 171 ? 9.263 33.189 -9.118 1.00 56.44 171 LEU A O 1
ATOM 1244 N N . PHE A 1 172 ? 10.782 34.480 -8.020 1.00 63.06 172 PHE A N 1
ATOM 1245 C CA . PHE A 1 172 ? 10.849 33.766 -6.745 1.00 63.06 172 PHE A CA 1
ATOM 1246 C C . PHE A 1 172 ? 9.739 34.229 -5.804 1.00 63.06 172 PHE A C 1
ATOM 1248 O O . PHE A 1 172 ? 9.397 35.432 -5.868 1.00 63.06 172 PHE A O 1
#

Solvent-accessible surface area (backbone atoms only — not comparable to full-atom values): 10898 Å² total; per-residue (Å²): 137,86,83,83,80,74,84,80,85,68,87,58,66,67,62,54,52,53,57,48,58,51,51,53,46,44,56,71,75,44,58,64,52,75,68,40,47,53,53,48,50,51,56,53,50,57,48,57,59,53,51,61,64,72,49,60,92,54,54,74,67,54,41,54,52,50,51,54,51,54,50,53,55,50,52,52,57,49,47,70,64,41,57,75,71,43,25,52,53,50,53,51,55,57,54,71,70,41,77,68,76,79,77,35,52,81,46,69,52,31,30,73,41,99,87,74,43,80,40,80,40,62,30,22,32,44,70,63,82,86,86,53,64,42,75,71,45,54,96,74,58,90,91,60,75,64,62,90,75,77,78,81,76,76,76,77,74,80,76,80,94,69,80,84,81,84,75,75,88,79,84,131